Protein AF-A0A3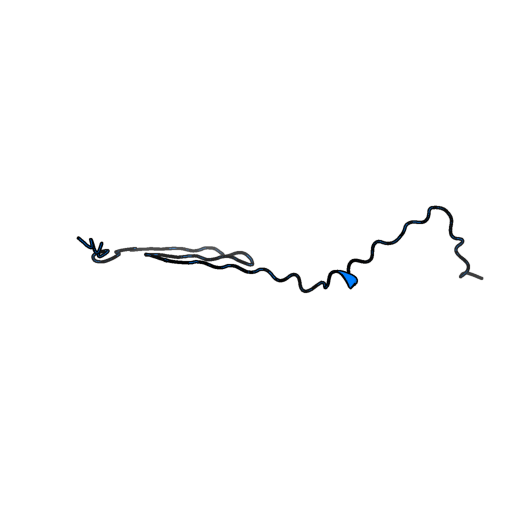N5B422-F1 (afdb_monomer_lite)

Organism: NCBI:txid485577

InterPro domains:
  IPR060762 Putative spore germination protein GerPD [PF27777] (1-57)

pLDDT: mean 72.92, std 13.18, range [38.44, 94.12]

Secondary structure (DSSP, 8-state):
---------------------TT-----S--S--------SS-GGG-------TT-------

Foldseek 3Di:
DDDDDDPPPQCPPDDDDPDDDPQDDDDDDDDPDDDDDDDDPQDPVNPDPPPPPVDDDDDDDD

Sequence (62 aa):
MKVNIYNDELNVNYIEVDGVSTSSLFVIGDVEHLQLASRFDTPPEAYIFENVFPFGPVSGGT

Structure (mmCIF, N/CA/C/O backbone):
data_AF-A0A3N5B422-F1
#
_entry.id   AF-A0A3N5B422-F1
#
loop_
_atom_site.group_PDB
_atom_site.id
_atom_site.type_symbol
_atom_site.label_atom_id
_atom_site.label_alt_id
_atom_site.label_comp_id
_atom_site.label_asym_id
_atom_site.label_entity_id
_atom_site.label_seq_id
_atom_site.pdbx_PDB_ins_code
_atom_site.Cartn_x
_atom_site.Cartn_y
_atom_site.Cartn_z
_atom_site.occupancy
_atom_site.B_iso_or_equiv
_atom_site.auth_seq_id
_atom_site.auth_comp_id
_atom_site.auth_asym_id
_atom_site.auth_atom_id
_atom_site.pdbx_PDB_model_num
ATOM 1 N N . MET A 1 1 ? 4.920 3.748 31.716 1.00 47.00 1 MET A N 1
ATOM 2 C CA . MET A 1 1 ? 3.516 3.522 31.306 1.00 47.00 1 MET A CA 1
ATOM 3 C C . MET A 1 1 ? 3.524 3.220 29.816 1.00 47.00 1 MET A C 1
ATOM 5 O O . MET A 1 1 ? 4.147 3.982 29.091 1.00 47.00 1 MET A O 1
ATOM 9 N N . LYS A 1 2 ? 2.939 2.100 29.373 1.00 62.47 2 LYS A N 1
ATOM 10 C CA . LYS A 1 2 ? 2.824 1.752 27.947 1.00 62.47 2 LYS A CA 1
ATOM 11 C C . LYS A 1 2 ? 1.411 2.120 27.495 1.00 62.47 2 LYS A C 1
ATOM 13 O O . LYS A 1 2 ? 0.454 1.621 28.079 1.00 62.47 2 LYS A O 1
ATOM 18 N N . VAL A 1 3 ? 1.294 3.027 26.530 1.00 65.19 3 VAL A N 1
ATOM 19 C CA . VAL A 1 3 ? 0.012 3.420 25.934 1.00 65.19 3 VAL A CA 1
ATOM 20 C C . VAL A 1 3 ? -0.179 2.555 24.693 1.00 65.19 3 VAL A C 1
ATOM 22 O O . VAL A 1 3 ? 0.586 2.684 23.744 1.00 65.19 3 VAL A O 1
ATOM 25 N N . ASN A 1 4 ? -1.149 1.642 24.723 1.00 65.88 4 ASN A N 1
ATOM 26 C CA . ASN A 1 4 ? -1.587 0.927 23.526 1.00 65.88 4 ASN A CA 1
ATOM 27 C C . ASN A 1 4 ? -2.713 1.755 22.902 1.00 65.88 4 ASN A C 1
ATOM 29 O O . ASN A 1 4 ? -3.768 1.905 23.519 1.00 65.88 4 ASN A O 1
ATOM 33 N N . ILE A 1 5 ? -2.475 2.316 21.719 1.00 68.50 5 ILE A N 1
ATOM 34 C CA . ILE A 1 5 ? -3.541 2.897 20.906 1.00 68.50 5 ILE A CA 1
ATOM 35 C C . ILE A 1 5 ? -4.178 1.731 20.157 1.00 68.50 5 ILE A C 1
ATOM 37 O O . ILE A 1 5 ? -3.532 1.092 19.334 1.00 68.50 5 ILE A O 1
ATOM 41 N N . TYR A 1 6 ? -5.415 1.406 20.517 1.00 66.88 6 TYR A N 1
ATOM 42 C CA . TYR A 1 6 ? -6.243 0.500 19.736 1.00 66.88 6 TYR A CA 1
ATOM 43 C C . TYR A 1 6 ? -6.994 1.372 18.736 1.00 66.88 6 TYR A C 1
ATOM 45 O O . TYR A 1 6 ? -7.755 2.247 19.148 1.00 66.88 6 TYR A O 1
ATOM 53 N N . ASN A 1 7 ? -6.759 1.167 17.442 1.00 67.06 7 ASN A N 1
ATOM 54 C CA . ASN A 1 7 ? -7.693 1.649 16.435 1.00 67.06 7 ASN A CA 1
ATOM 55 C C . ASN A 1 7 ? -8.982 0.845 16.627 1.00 67.06 7 ASN A C 1
ATOM 57 O O . ASN A 1 7 ? -9.045 -0.322 16.243 1.00 67.06 7 ASN A O 1
ATOM 61 N N . ASP A 1 8 ? -9.967 1.430 17.307 1.00 70.19 8 ASP A N 1
ATOM 62 C CA . ASP A 1 8 ? -11.305 0.851 17.357 1.00 70.19 8 ASP A CA 1
ATOM 63 C C . ASP A 1 8 ? -11.915 0.914 15.948 1.00 70.19 8 ASP A C 1
ATOM 65 O O . ASP A 1 8 ? -11.634 1.850 15.198 1.00 70.19 8 ASP A O 1
ATOM 69 N N . GLU A 1 9 ? -12.664 -0.133 15.596 1.00 63.69 9 GLU A N 1
ATOM 70 C CA . GLU A 1 9 ? -13.334 -0.405 14.314 1.00 63.69 9 GLU A CA 1
ATOM 71 C C . GLU A 1 9 ? -12.962 0.547 13.153 1.00 63.69 9 GLU A C 1
ATOM 73 O O . GLU A 1 9 ? -13.612 1.564 12.903 1.00 63.69 9 GLU A O 1
ATOM 78 N N . LEU A 1 10 ? -11.894 0.212 12.418 1.00 72.56 10 LEU A N 1
ATOM 79 C CA . LEU A 1 10 ? -11.462 0.965 11.240 1.00 72.56 10 LEU A CA 1
ATOM 80 C C . LEU A 1 10 ? -12.529 0.867 10.131 1.00 72.56 10 LEU A C 1
ATOM 82 O O . LEU A 1 10 ? -12.497 -0.030 9.288 1.00 72.56 10 LEU A O 1
ATOM 86 N N . ASN A 1 11 ? -13.499 1.780 10.133 1.00 81.81 11 ASN A N 1
ATOM 87 C CA . ASN A 1 11 ? -14.580 1.792 9.155 1.00 81.81 11 ASN A CA 1
ATOM 88 C C . ASN A 1 11 ? -14.173 2.565 7.892 1.00 81.81 11 ASN A C 1
ATOM 90 O O . ASN A 1 11 ? -14.371 3.775 7.778 1.00 81.81 11 ASN A O 1
ATOM 94 N N . VAL A 1 12 ? -13.608 1.840 6.929 1.00 82.00 12 VAL A N 1
ATOM 95 C CA . VAL A 1 12 ? -13.117 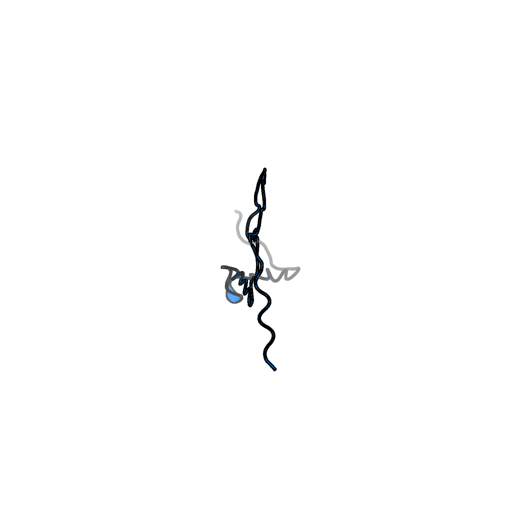2.406 5.663 1.00 82.00 12 VAL A CA 1
ATOM 9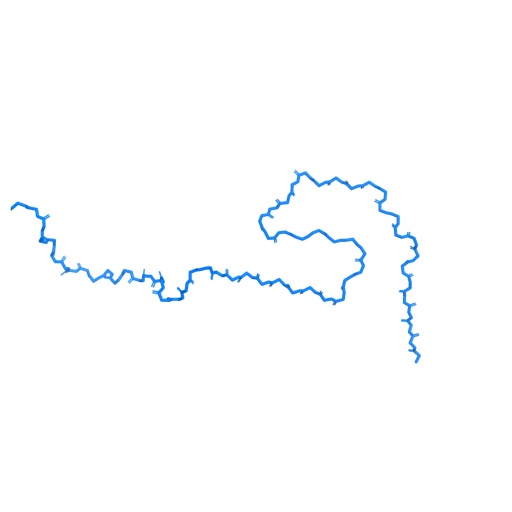6 C C . VAL A 1 12 ? -14.243 2.655 4.643 1.00 82.00 12 VAL A C 1
ATOM 98 O O . VAL A 1 12 ? -14.035 3.350 3.655 1.00 82.00 12 VAL A O 1
ATOM 101 N N . ASN A 1 13 ? -15.457 2.152 4.904 1.00 87.00 13 ASN A N 1
ATOM 102 C CA . ASN A 1 13 ? -16.631 2.225 4.030 1.00 87.00 13 ASN A CA 1
ATOM 103 C C . ASN A 1 13 ? -16.340 1.811 2.576 1.00 87.00 13 ASN A C 1
ATOM 105 O O . ASN A 1 13 ? -16.332 0.621 2.275 1.00 87.00 13 ASN A O 1
ATOM 109 N N . TYR A 1 14 ? -16.129 2.763 1.669 1.00 91.69 14 TYR A N 1
ATOM 110 C CA . TYR A 1 14 ? -15.940 2.487 0.250 1.00 91.69 14 TYR A CA 1
ATOM 111 C C . TYR A 1 14 ? -14.586 2.999 -0.228 1.00 91.69 14 TYR A C 1
ATOM 113 O O . TYR A 1 14 ? -14.226 4.152 0.011 1.00 91.69 14 TYR A O 1
ATOM 121 N N . ILE A 1 15 ? -13.863 2.131 -0.932 1.00 90.69 15 ILE A N 1
ATOM 122 C CA . ILE A 1 15 ? -12.587 2.442 -1.564 1.00 90.69 15 ILE A CA 1
ATOM 123 C C . ILE A 1 15 ? -12.654 1.970 -3.004 1.00 90.69 15 ILE A C 1
ATOM 125 O O . ILE A 1 15 ? -12.959 0.808 -3.268 1.00 90.69 15 ILE A O 1
ATOM 129 N N . GLU A 1 16 ? -12.292 2.861 -3.913 1.00 94.12 16 GLU A N 1
ATOM 130 C CA . GLU A 1 16 ? -12.151 2.569 -5.329 1.00 94.12 16 GLU A CA 1
ATOM 131 C C . GLU A 1 16 ? -10.718 2.879 -5.750 1.00 94.12 16 GLU A C 1
ATOM 133 O O . GLU A 1 16 ? -10.197 3.962 -5.478 1.00 94.12 16 GLU A O 1
ATOM 138 N N . VAL A 1 17 ? -10.058 1.887 -6.348 1.00 91.88 17 VAL A N 1
ATOM 139 C CA . VAL A 1 17 ? -8.693 2.004 -6.864 1.00 91.88 17 VAL A CA 1
ATOM 140 C C . VAL A 1 17 ? -8.737 1.701 -8.356 1.00 91.88 17 VAL A C 1
ATOM 142 O O . VAL A 1 17 ? -8.778 0.540 -8.756 1.00 91.88 17 VAL A O 1
ATOM 145 N N . ASP A 1 18 ? -8.703 2.755 -9.168 1.00 92.44 18 ASP A N 1
ATOM 146 C CA . ASP A 1 18 ? -8.806 2.672 -10.634 1.00 92.44 18 ASP A CA 1
ATOM 147 C C . ASP A 1 18 ? -7.564 2.064 -11.303 1.00 92.44 18 ASP A C 1
ATOM 149 O O . ASP A 1 18 ? -7.606 1.597 -12.441 1.00 92.44 18 ASP A O 1
ATOM 153 N N . GLY A 1 19 ? -6.434 2.053 -10.597 1.00 86.62 19 GLY A N 1
ATOM 154 C CA . GLY A 1 19 ? -5.208 1.432 -11.067 1.00 86.62 19 GLY A CA 1
ATOM 155 C C . GLY A 1 19 ? -4.060 1.598 -10.083 1.00 86.62 19 GLY A C 1
ATOM 156 O O . GLY A 1 19 ? -3.954 2.598 -9.376 1.00 86.62 19 GLY A O 1
ATOM 157 N N . VAL A 1 20 ? -3.171 0.611 -10.067 1.00 83.44 20 VAL A N 1
ATOM 158 C CA . VAL A 1 20 ? -1.883 0.673 -9.371 1.00 83.44 20 VAL A CA 1
ATOM 159 C C . VAL A 1 20 ? -0.768 0.573 -1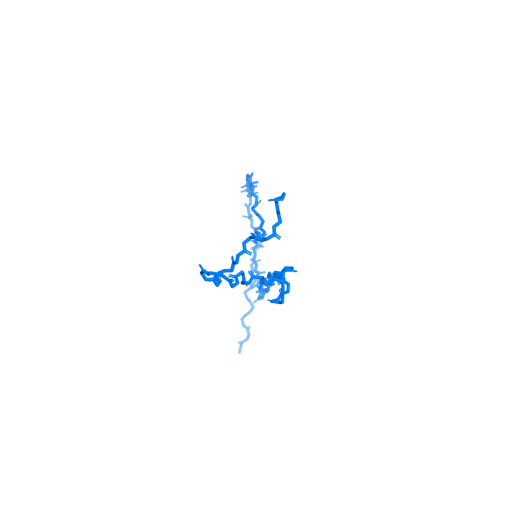0.407 1.00 83.44 20 VAL A C 1
ATOM 161 O O . VAL A 1 20 ? -0.864 -0.206 -11.356 1.00 83.44 20 VAL A O 1
ATOM 164 N N . SER A 1 21 ? 0.279 1.385 -10.265 1.00 85.69 21 SER A N 1
ATOM 165 C CA . SER A 1 21 ? 1.444 1.328 -11.157 1.00 85.69 21 SER A CA 1
ATOM 166 C C . SER A 1 21 ? 2.447 0.268 -10.684 1.00 85.69 21 SER A C 1
ATOM 168 O O . SER A 1 21 ? 2.322 -0.293 -9.591 1.00 85.69 21 SER A O 1
ATOM 170 N N . THR A 1 22 ? 3.477 -0.007 -11.487 1.00 81.25 22 THR A N 1
AT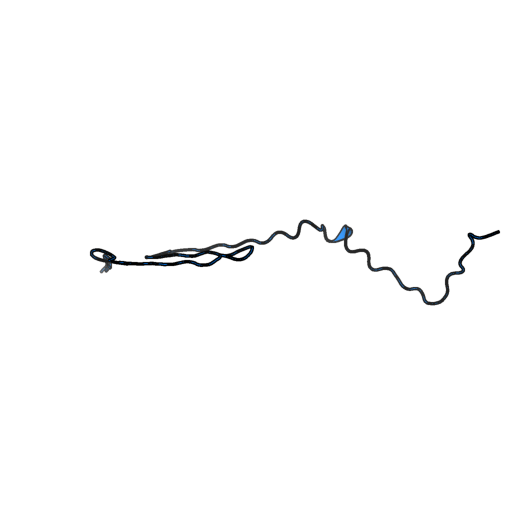OM 171 C CA . THR A 1 22 ? 4.594 -0.869 -11.071 1.00 81.25 22 THR A CA 1
ATOM 172 C C . THR A 1 22 ? 5.253 -0.328 -9.802 1.00 81.25 22 THR A C 1
ATOM 174 O O . THR A 1 22 ? 5.588 0.852 -9.741 1.00 81.25 22 THR A O 1
ATOM 177 N N . SER A 1 23 ? 5.470 -1.201 -8.813 1.00 78.88 23 SER A N 1
ATOM 178 C CA . SER A 1 23 ? 6.025 -0.857 -7.490 1.00 78.88 23 SER A CA 1
ATOM 179 C C . SER A 1 23 ? 5.119 0.021 -6.610 1.00 78.88 23 SER A C 1
ATOM 181 O O . SER A 1 23 ? 5.614 0.853 -5.853 1.00 78.88 23 SER A O 1
ATOM 183 N N . SER A 1 24 ? 3.798 -0.165 -6.679 1.00 86.56 24 SER A N 1
ATOM 184 C CA . SER A 1 24 ? 2.839 0.533 -5.808 1.00 86.56 24 SER A CA 1
ATOM 185 C C . SER A 1 24 ? 2.421 -0.299 -4.594 1.00 86.56 24 SER A C 1
ATOM 187 O O . SER A 1 24 ? 2.301 -1.521 -4.677 1.00 86.56 24 SER A O 1
ATOM 189 N N . LEU A 1 25 ? 2.142 0.379 -3.478 1.00 87.56 25 LEU A N 1
ATOM 190 C CA . LEU A 1 25 ? 1.610 -0.210 -2.250 1.00 87.56 25 LEU A CA 1
ATOM 191 C C . LEU A 1 25 ? 0.436 0.647 -1.759 1.00 87.56 25 LEU A C 1
ATOM 193 O O . LEU A 1 25 ? 0.595 1.851 -1.567 1.00 87.56 25 LEU A O 1
ATOM 197 N N . PHE A 1 26 ? -0.726 0.033 -1.546 1.00 90.00 26 PHE A N 1
ATOM 198 C CA . PHE A 1 26 ? -1.888 0.683 -0.940 1.00 90.00 26 PHE A CA 1
ATOM 199 C C . PHE A 1 26 ? -2.169 0.030 0.414 1.00 90.00 26 PHE A C 1
ATOM 201 O O . PHE A 1 26 ? -2.343 -1.185 0.489 1.00 90.00 26 PHE A O 1
ATOM 208 N N . VAL A 1 27 ? -2.152 0.825 1.485 1.00 90.12 27 VAL A N 1
ATOM 209 C CA . VAL A 1 27 ? -2.208 0.347 2.873 1.00 90.12 27 VAL A CA 1
ATOM 210 C C . VAL A 1 27 ? -3.280 1.103 3.635 1.00 90.12 27 VAL A C 1
ATOM 212 O O . VAL A 1 27 ? -3.382 2.324 3.526 1.00 90.12 27 VAL A O 1
ATOM 215 N N . ILE A 1 28 ? -4.043 0.363 4.436 1.00 87.50 28 ILE A N 1
ATOM 216 C CA . ILE A 1 28 ? -5.083 0.887 5.312 1.00 87.50 28 ILE A CA 1
ATOM 217 C C . ILE A 1 28 ? -4.872 0.302 6.709 1.00 87.50 28 ILE A C 1
ATOM 219 O O . ILE A 1 28 ? -4.695 -0.908 6.849 1.00 87.50 28 ILE A O 1
ATOM 223 N N . GLY A 1 29 ? -4.911 1.152 7.730 1.00 85.25 29 GLY A N 1
ATOM 224 C CA . GLY A 1 29 ? -4.531 0.785 9.093 1.00 85.25 29 GLY A CA 1
ATOM 225 C C . GLY A 1 29 ? -3.034 0.972 9.342 1.00 85.25 29 GLY A C 1
ATOM 226 O O . GLY A 1 29 ? -2.341 1.643 8.574 1.00 85.25 29 GLY A O 1
ATOM 227 N N . ASP A 1 30 ? -2.547 0.398 10.437 1.00 83.94 30 ASP A N 1
ATOM 228 C CA . ASP A 1 30 ? -1.199 0.677 10.928 1.00 83.94 30 ASP A CA 1
ATOM 229 C C . ASP A 1 30 ? -0.161 -0.256 10.303 1.00 83.94 30 ASP A C 1
ATOM 231 O O . ASP A 1 30 ? -0.363 -1.467 10.192 1.00 83.94 30 ASP A O 1
ATOM 235 N N . VAL A 1 31 ? 0.994 0.306 9.947 1.00 85.94 31 VAL A N 1
ATOM 236 C CA . VAL A 1 31 ? 2.172 -0.464 9.546 1.00 85.94 31 VAL A CA 1
ATOM 237 C C . VAL A 1 31 ? 3.393 0.058 10.284 1.00 85.94 31 VAL A C 1
ATOM 239 O O . VAL A 1 31 ? 3.753 1.225 10.160 1.00 85.94 31 VAL A O 1
ATOM 242 N N . GLU A 1 32 ? 4.048 -0.825 11.038 1.00 86.44 32 GLU A N 1
ATOM 243 C CA . GLU A 1 32 ? 5.218 -0.469 11.849 1.00 86.44 32 GLU A CA 1
ATOM 244 C C . GLU A 1 32 ? 6.484 -0.284 11.002 1.00 86.44 32 GLU A C 1
ATOM 246 O O . GLU A 1 32 ? 7.265 0.634 11.241 1.00 86.44 32 GLU A O 1
ATOM 251 N N . HIS A 1 33 ? 6.687 -1.128 9.987 1.00 87.25 33 HIS A N 1
ATOM 252 C CA . HIS A 1 33 ? 7.843 -1.054 9.098 1.00 87.25 33 HIS A CA 1
ATOM 253 C C . HIS A 1 33 ? 7.481 -1.464 7.669 1.00 87.25 33 HIS A C 1
ATOM 255 O O . HIS A 1 33 ? 6.930 -2.538 7.437 1.00 87.25 33 HIS A O 1
ATOM 261 N N . LEU A 1 34 ? 7.860 -0.624 6.702 1.00 87.31 34 LEU A N 1
ATOM 262 C CA . LEU A 1 34 ? 7.818 -0.929 5.273 1.00 87.31 34 LEU A CA 1
ATOM 263 C C . LEU A 1 34 ? 9.236 -0.888 4.713 1.00 87.31 34 LEU A C 1
ATOM 265 O O . LEU A 1 34 ? 9.916 0.132 4.805 1.00 87.31 34 LEU A O 1
ATOM 269 N N . GLN A 1 35 ? 9.670 -1.986 4.100 1.00 84.25 35 GLN A N 1
ATOM 270 C CA . GLN A 1 35 ? 10.921 -2.038 3.355 1.00 84.25 35 GLN A CA 1
ATOM 271 C C . GLN A 1 35 ? 10.617 -2.403 1.907 1.00 84.25 35 GLN A C 1
ATOM 273 O O . GLN A 1 35 ? 10.200 -3.518 1.607 1.00 84.25 35 GLN A O 1
ATOM 278 N N . LEU A 1 36 ? 10.823 -1.440 1.012 1.00 80.69 36 LEU A N 1
ATOM 279 C CA . LEU A 1 36 ? 10.697 -1.635 -0.424 1.00 80.69 36 LEU A CA 1
ATOM 280 C C . LEU A 1 36 ? 12.103 -1.699 -1.013 1.00 80.69 36 LEU A C 1
ATOM 282 O O . LEU A 1 36 ? 12.896 -0.773 -0.850 1.00 80.69 36 LEU A O 1
ATOM 286 N N . ALA A 1 37 ? 12.415 -2.798 -1.690 1.00 75.88 37 ALA A N 1
ATOM 287 C CA . ALA A 1 37 ? 13.664 -2.966 -2.413 1.00 75.88 37 ALA A CA 1
ATOM 288 C C . ALA A 1 37 ? 13.346 -3.094 -3.901 1.00 75.88 37 ALA A C 1
ATOM 290 O O . ALA A 1 37 ? 12.600 -3.981 -4.307 1.00 75.88 37 ALA A O 1
ATOM 291 N N . SER A 1 38 ? 13.929 -2.219 -4.716 1.00 70.44 38 SER A N 1
ATOM 292 C CA . SER A 1 38 ? 14.028 -2.446 -6.153 1.00 70.44 38 SER A CA 1
ATOM 293 C C . SER A 1 38 ? 15.447 -2.919 -6.437 1.00 70.44 38 SER A C 1
ATOM 295 O O . SER A 1 38 ? 16.423 -2.198 -6.231 1.00 70.44 38 SER A O 1
ATOM 297 N N . ARG A 1 39 ? 15.586 -4.179 -6.847 1.00 70.06 39 ARG A N 1
ATOM 298 C CA . ARG A 1 39 ? 16.847 -4.674 -7.387 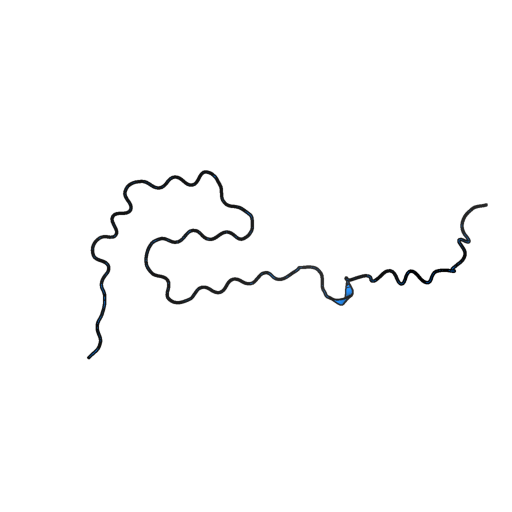1.00 70.06 39 ARG A CA 1
ATOM 299 C C . ARG A 1 39 ? 16.778 -4.484 -8.891 1.00 70.06 39 ARG A C 1
ATOM 301 O O . ARG A 1 39 ? 15.990 -5.152 -9.551 1.00 70.06 39 ARG A O 1
ATOM 308 N N . PHE A 1 40 ? 17.570 -3.553 -9.416 1.00 66.38 40 PHE A N 1
ATOM 309 C CA . PHE A 1 40 ? 17.844 -3.538 -10.848 1.00 66.38 40 PHE A CA 1
ATOM 310 C C . PHE A 1 40 ? 18.444 -4.894 -11.228 1.00 66.38 40 PHE A C 1
ATOM 312 O O . PHE A 1 40 ? 19.392 -5.352 -10.587 1.00 66.38 40 PHE A O 1
ATOM 319 N N . ASP A 1 41 ? 17.861 -5.535 -12.240 1.00 69.69 41 ASP A N 1
ATOM 320 C CA . ASP A 1 41 ? 18.334 -6.819 -12.772 1.00 69.69 41 ASP A CA 1
ATOM 321 C C . ASP A 1 41 ? 19.589 -6.648 -13.638 1.00 69.69 41 ASP A C 1
ATOM 323 O O . ASP A 1 41 ? 20.259 -7.609 -13.988 1.00 69.69 41 ASP A O 1
ATOM 327 N N . THR A 1 42 ? 19.944 -5.405 -13.973 1.00 74.06 42 THR A N 1
ATOM 328 C CA . THR A 1 42 ? 21.195 -5.098 -14.657 1.00 74.06 42 THR A CA 1
ATOM 329 C C . THR A 1 42 ? 22.324 -5.109 -13.627 1.00 74.06 42 THR A C 1
ATOM 331 O O . THR A 1 42 ? 22.403 -4.187 -12.806 1.00 74.06 42 THR A O 1
ATOM 334 N N . PRO A 1 43 ? 23.195 -6.134 -13.621 1.00 70.94 43 PRO A N 1
ATOM 335 C CA . PRO A 1 43 ? 24.390 -6.087 -12.797 1.00 70.94 43 PRO A CA 1
ATOM 336 C C . PRO A 1 43 ? 25.259 -4.895 -13.258 1.00 70.94 43 PRO A C 1
ATOM 338 O O . PRO A 1 43 ? 25.206 -4.532 -14.437 1.00 70.94 43 PRO A O 1
ATOM 341 N N . PRO A 1 44 ? 26.029 -4.241 -12.370 1.00 62.78 44 PRO A N 1
ATOM 342 C CA . PRO A 1 44 ? 26.831 -3.065 -12.726 1.00 62.78 44 PRO A CA 1
ATOM 343 C C . PRO A 1 44 ? 27.814 -3.325 -13.881 1.00 62.78 44 PRO A C 1
ATOM 345 O O . PRO A 1 44 ? 28.154 -2.405 -14.617 1.00 62.78 44 PRO A O 1
ATOM 348 N N . GLU A 1 45 ? 28.206 -4.581 -14.097 1.00 65.19 45 GLU A N 1
ATOM 349 C CA . GLU A 1 45 ? 29.054 -5.031 -15.204 1.00 65.19 45 GLU A CA 1
ATOM 350 C C . GLU A 1 45 ? 28.338 -5.034 -16.567 1.00 65.19 45 GLU A C 1
ATOM 352 O O . GLU A 1 45 ? 28.996 -4.993 -17.603 1.00 65.19 45 GLU A O 1
ATOM 357 N N . ALA A 1 46 ? 27.001 -5.074 -16.588 1.00 64.94 46 ALA A N 1
ATOM 358 C CA . ALA A 1 46 ? 26.195 -4.968 -17.807 1.00 64.94 46 ALA A CA 1
ATOM 359 C C . ALA A 1 46 ? 25.907 -3.508 -18.202 1.00 64.94 46 ALA A C 1
ATOM 361 O O . ALA A 1 46 ? 25.305 -3.259 -19.248 1.00 64.94 46 ALA A O 1
ATOM 362 N N . TYR A 1 47 ? 26.357 -2.533 -17.402 1.00 62.50 47 TYR A N 1
ATOM 363 C CA . TYR A 1 47 ? 26.393 -1.136 -17.812 1.00 62.50 47 TYR A CA 1
ATOM 364 C C . TYR A 1 47 ? 27.553 -0.940 -18.798 1.00 62.50 47 TYR A C 1
ATOM 366 O O . TYR A 1 47 ? 28.682 -0.608 -18.430 1.00 62.50 47 TYR A O 1
ATOM 374 N N . ILE A 1 48 ? 27.276 -1.196 -20.076 1.00 65.62 48 ILE A N 1
ATOM 375 C CA . ILE A 1 48 ? 28.206 -0.910 -21.164 1.00 65.62 48 ILE A CA 1
ATOM 376 C C . ILE A 1 48 ? 28.242 0.613 -21.322 1.00 65.62 48 ILE A C 1
ATOM 378 O O . ILE A 1 48 ? 27.404 1.202 -22.003 1.00 65.62 48 ILE A O 1
ATOM 382 N N . PHE A 1 49 ? 29.222 1.267 -20.697 1.00 61.72 49 PHE A N 1
ATOM 383 C CA . PHE A 1 49 ? 29.716 2.523 -21.245 1.00 61.72 49 PHE A CA 1
ATOM 384 C C . PHE A 1 49 ? 30.309 2.157 -22.603 1.00 61.72 49 PHE A C 1
ATOM 386 O O . PHE A 1 49 ? 31.406 1.595 -22.666 1.00 61.72 49 PHE A O 1
ATOM 393 N N . GLU A 1 50 ? 29.594 2.429 -23.695 1.00 57.84 50 GLU A N 1
ATOM 394 C CA . GLU A 1 50 ? 30.291 2.545 -24.966 1.00 57.84 50 GLU A CA 1
ATOM 395 C C . GLU A 1 50 ? 31.308 3.663 -24.767 1.00 57.84 50 GLU A C 1
ATOM 397 O O . GLU A 1 50 ? 30.964 4.843 -24.673 1.00 57.84 50 GLU A O 1
ATOM 402 N N . ASN A 1 51 ? 32.574 3.277 -24.615 1.00 58.69 51 ASN A N 1
ATOM 403 C CA . ASN A 1 51 ? 33.677 4.193 -24.790 1.00 58.69 51 ASN A CA 1
ATOM 404 C C . ASN A 1 51 ? 33.562 4.670 -26.236 1.00 58.69 51 ASN A C 1
ATOM 406 O O . ASN A 1 51 ? 34.112 4.042 -27.140 1.00 58.69 51 ASN A O 1
ATOM 410 N N . VAL A 1 52 ? 32.824 5.760 -26.463 1.00 57.66 52 VAL A N 1
ATOM 411 C CA . VAL A 1 52 ? 32.903 6.532 -27.698 1.00 57.66 52 VAL A CA 1
ATOM 412 C C . VAL A 1 52 ? 34.295 7.143 -27.691 1.00 57.66 52 VAL A C 1
ATOM 414 O O . VAL A 1 52 ? 34.521 8.280 -27.285 1.00 57.66 52 VAL A O 1
ATOM 417 N N . PHE A 1 53 ? 35.267 6.320 -28.070 1.00 57.72 53 PHE A N 1
ATOM 418 C CA . PHE A 1 53 ? 36.578 6.777 -28.452 1.00 57.72 53 PHE A CA 1
ATOM 419 C C . PHE A 1 53 ? 36.365 7.454 -29.807 1.00 57.72 53 PHE A C 1
ATOM 421 O O . PHE A 1 53 ? 35.944 6.781 -30.749 1.00 57.72 53 PHE A O 1
ATOM 428 N N . PRO A 1 54 ? 36.583 8.771 -29.935 1.00 60.94 54 PRO A N 1
ATOM 429 C CA . PRO A 1 54 ? 36.043 9.534 -31.059 1.00 60.94 54 PRO A CA 1
ATOM 430 C C . PRO A 1 54 ? 36.641 9.185 -32.438 1.00 60.94 54 PRO A C 1
ATOM 432 O O . PRO A 1 54 ? 36.250 9.805 -33.419 1.00 60.94 54 PRO A O 1
ATOM 435 N N . PHE A 1 55 ? 37.562 8.212 -32.551 1.00 59.09 55 PHE A N 1
ATOM 436 C CA . PHE A 1 55 ? 38.330 7.949 -33.779 1.00 59.09 55 PHE A CA 1
ATOM 437 C C . PHE A 1 55 ? 38.752 6.473 -34.002 1.00 59.09 55 PHE A C 1
ATOM 439 O O . PHE A 1 55 ? 39.920 6.207 -34.280 1.00 59.09 55 PHE A O 1
ATOM 446 N N . GLY A 1 56 ? 37.848 5.491 -33.895 1.00 67.00 56 GLY A N 1
ATOM 447 C CA . GLY A 1 56 ? 38.121 4.104 -34.332 1.00 67.00 56 GLY A CA 1
ATOM 448 C C . GLY A 1 56 ? 37.566 3.815 -35.740 1.00 67.00 56 GLY A C 1
ATOM 449 O O . GLY A 1 56 ? 36.399 4.128 -35.974 1.00 67.00 56 GLY A O 1
ATOM 450 N N . PRO A 1 57 ? 38.334 3.247 -36.695 1.00 56.03 57 PRO A N 1
ATOM 451 C CA . PRO A 1 57 ? 37.860 3.053 -38.067 1.00 56.03 57 PRO A CA 1
ATOM 452 C C . PRO A 1 57 ? 36.850 1.899 -38.177 1.00 56.03 57 PRO A C 1
ATOM 454 O O . PRO A 1 57 ? 37.056 0.823 -37.620 1.00 56.03 57 PRO A O 1
ATOM 457 N N . VAL A 1 58 ? 35.791 2.099 -38.971 1.00 60.34 58 VAL A N 1
ATOM 458 C CA . VAL A 1 58 ? 34.934 1.010 -39.466 1.00 60.34 58 VAL A CA 1
ATOM 459 C C . VAL A 1 58 ? 35.709 0.248 -40.537 1.00 60.34 58 VAL A C 1
ATOM 461 O O . VAL A 1 58 ? 35.902 0.742 -41.645 1.00 60.34 58 VAL A O 1
ATOM 464 N N . SER A 1 59 ? 36.148 -0.965 -40.216 1.00 60.72 59 SER A N 1
ATOM 465 C CA . SER A 1 59 ? 36.623 -1.938 -41.202 1.00 60.72 59 SER A CA 1
ATOM 466 C C . SER A 1 59 ? 35.649 -3.113 -41.246 1.00 60.72 59 SER A C 1
ATOM 468 O O . SER A 1 59 ? 35.770 -4.071 -40.484 1.00 60.72 59 SER A O 1
ATOM 470 N N . GLY A 1 60 ? 34.651 -3.015 -42.120 1.00 59.00 60 GLY A N 1
ATOM 471 C CA . GLY A 1 60 ? 33.662 -4.068 -42.324 1.00 59.00 60 GLY A CA 1
ATOM 472 C C . GLY A 1 60 ? 32.645 -3.684 -43.389 1.00 59.00 60 GLY A C 1
ATOM 473 O O . GLY A 1 60 ? 31.483 -3.463 -43.074 1.00 59.00 60 GLY A O 1
ATOM 474 N N . GLY A 1 61 ? 33.091 -3.569 -44.639 1.00 47.53 61 GLY A N 1
ATOM 475 C CA . GLY A 1 61 ? 32.209 -3.294 -45.771 1.00 47.53 61 GLY A CA 1
ATOM 476 C C . GLY A 1 61 ? 32.979 -3.142 -47.078 1.00 47.53 61 GLY A C 1
ATOM 477 O O . GLY A 1 61 ? 33.415 -2.037 -47.377 1.00 47.53 61 GLY A O 1
ATOM 478 N N . THR A 1 62 ? 33.081 -4.269 -47.796 1.00 38.44 62 THR A N 1
ATOM 479 C CA . THR A 1 62 ? 33.599 -4.502 -49.167 1.00 38.44 62 THR A CA 1
ATOM 480 C C . THR A 1 62 ? 35.065 -4.205 -49.446 1.00 38.44 62 THR A C 1
ATOM 482 O O . THR A 1 62 ? 35.453 -3.020 -49.416 1.00 38.44 62 THR A O 1
#

Radius of gyration: 26.25 Å; chains: 1; bounding box: 55×16×80 Å